Protein AF-A0A520HSL5-F1 (afdb_monomer)

Sequence (79 aa):
WGPTDPDKGAMAVALMVDPTMIAEVTEDADNYLVILKVTPGKPFVYYSGAAWSKGLEFHDRAAWETYVRGQKPSFAVPK

Radius of gyration: 15.06 Å; Cα contacts (8 Å, |Δi|>4): 100; chains: 1; bounding box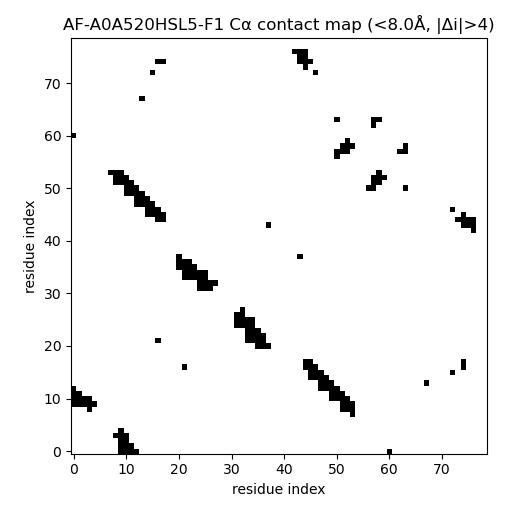: 32×18×44 Å

Solvent-accessible surface area (backbone atoms only — not comparable to full-atom values): 5128 Å² total; per-residue (Å²): 102,56,74,72,39,93,91,77,32,26,45,32,68,49,78,48,64,52,75,90,33,56,72,47,78,51,68,62,101,86,44,84,44,78,41,68,65,78,54,91,97,54,87,80,43,71,48,78,49,73,49,36,32,79,54,94,86,28,70,49,66,67,59,44,52,52,54,60,72,67,60,80,85,75,54,67,74,85,131

Secondary structure (DSSP, 8-state):
--PPBTTTB-EEEEEEE-GGGEEEEEE-SS-EEEEE---TT----EEEEEEETTSSS--SHHHHHHHHHH-----SPP-

Structure (mmCIF, N/CA/C/O backbone):
data_AF-A0A520HSL5-F1
#
_entry.id   AF-A0A520HSL5-F1
#
loop_
_atom_site.group_PDB
_atom_site.id
_atom_site.type_symbol
_atom_site.label_atom_id
_atom_site.label_alt_id
_atom_site.label_comp_id
_atom_site.label_asym_id
_atom_site.label_entity_id
_atom_site.label_seq_id
_atom_site.pdbx_PDB_ins_code
_atom_site.Cartn_x
_atom_site.Cartn_y
_atom_site.Cartn_z
_atom_site.occupancy
_atom_site.B_iso_or_equiv
_atom_site.auth_seq_id
_atom_site.auth_comp_id
_atom_site.auth_asym_id
_atom_site.auth_atom_id
_atom_site.pdbx_PDB_model_num
ATOM 1 N N . TRP A 1 1 ? 4.542 -3.461 -6.346 1.00 93.19 1 TRP A N 1
ATOM 2 C CA . TRP A 1 1 ? 5.501 -3.030 -7.383 1.00 93.19 1 TRP A CA 1
ATOM 3 C C . TRP A 1 1 ? 4.695 -2.674 -8.611 1.0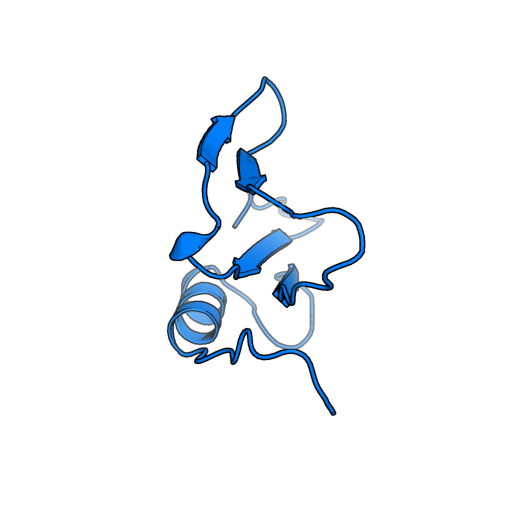0 93.19 1 TRP A C 1
ATOM 5 O O . TRP A 1 1 ? 3.868 -3.486 -9.005 1.00 93.19 1 TRP A O 1
ATOM 15 N N . GLY A 1 2 ? 4.856 -1.464 -9.133 1.00 92.56 2 GLY A N 1
ATOM 16 C CA . GLY A 1 2 ? 4.125 -0.974 -10.297 1.00 92.56 2 GLY A CA 1
ATOM 17 C C . GLY A 1 2 ? 4.830 -1.290 -11.620 1.00 92.56 2 GLY A C 1
ATOM 18 O O . GLY A 1 2 ? 5.909 -1.890 -11.618 1.00 92.56 2 GLY A O 1
ATOM 19 N N . PRO A 1 3 ? 4.231 -0.888 -12.751 1.00 93.75 3 PRO A N 1
ATOM 20 C CA . PRO A 1 3 ? 4.873 -0.962 -14.058 1.00 93.75 3 PRO A CA 1
ATOM 21 C C . PRO A 1 3 ? 6.207 -0.207 -14.082 1.00 93.75 3 PRO A C 1
ATOM 23 O O . PRO A 1 3 ? 6.362 0.822 -13.422 1.00 93.75 3 PRO A O 1
ATOM 26 N N . THR A 1 4 ? 7.163 -0.713 -14.860 1.00 96.06 4 THR A N 1
ATOM 27 C CA . THR A 1 4 ? 8.440 -0.032 -15.089 1.00 96.06 4 THR A CA 1
ATOM 28 C C . THR A 1 4 ? 8.323 0.892 -16.291 1.00 96.06 4 THR A C 1
ATOM 30 O O . THR A 1 4 ? 8.066 0.434 -17.402 1.00 96.06 4 THR A O 1
ATOM 33 N N . ASP A 1 5 ? 8.580 2.177 -16.075 1.00 96.69 5 ASP A N 1
ATOM 34 C CA . ASP A 1 5 ? 8.835 3.141 -17.142 1.00 96.69 5 ASP A CA 1
ATOM 35 C C . ASP A 1 5 ? 10.359 3.199 -17.406 1.00 96.69 5 ASP A C 1
ATOM 37 O O . ASP A 1 5 ? 11.132 3.267 -16.445 1.00 96.69 5 ASP A O 1
ATOM 41 N N . PRO A 1 6 ? 10.847 3.147 -18.659 1.00 94.38 6 PRO A N 1
ATOM 42 C CA . PRO A 1 6 ? 12.288 3.183 -18.942 1.00 94.38 6 PRO A CA 1
ATOM 43 C C . PRO A 1 6 ? 12.993 4.449 -18.419 1.00 94.38 6 PR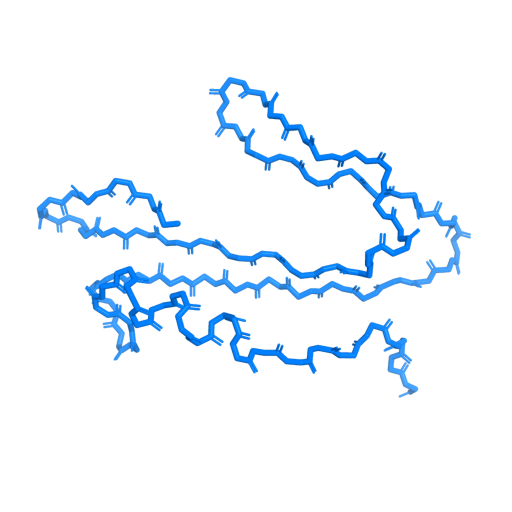O A C 1
ATOM 45 O 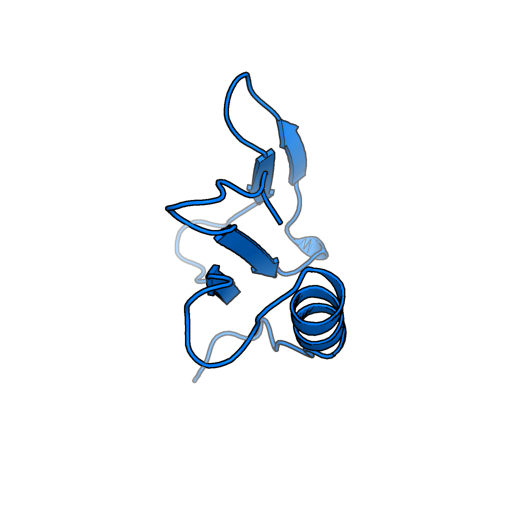O . PRO A 1 6 ? 14.092 4.390 -17.849 1.00 94.38 6 PRO A O 1
ATOM 48 N N . ASP A 1 7 ? 12.338 5.601 -18.536 1.00 96.62 7 ASP A N 1
ATOM 49 C CA . ASP A 1 7 ? 12.897 6.901 -18.174 1.00 96.62 7 ASP A CA 1
ATOM 50 C C . ASP A 1 7 ? 12.659 7.223 -16.700 1.00 96.62 7 ASP A C 1
ATOM 52 O O . ASP A 1 7 ? 13.510 7.836 -16.050 1.00 96.62 7 ASP A O 1
ATOM 56 N N . LYS A 1 8 ? 11.555 6.741 -16.127 1.00 96.38 8 LYS A N 1
ATOM 57 C CA . LYS A 1 8 ? 11.156 7.063 -14.749 1.00 96.38 8 LYS A CA 1
ATOM 58 C C . LYS A 1 8 ? 11.399 5.934 -13.758 1.00 96.38 8 LYS A C 1
ATOM 60 O O . LYS A 1 8 ? 11.381 6.191 -12.564 1.00 96.38 8 LYS A O 1
ATOM 65 N N . GLY A 1 9 ? 11.694 4.719 -14.203 1.00 97.00 9 GLY A N 1
ATOM 66 C CA . GLY A 1 9 ? 11.816 3.540 -13.347 1.00 97.00 9 GLY A CA 1
ATOM 67 C C . GLY A 1 9 ? 10.465 2.988 -12.883 1.00 97.00 9 GLY A C 1
ATOM 68 O O . GLY A 1 9 ? 9.407 3.377 -13.371 1.00 97.00 9 GLY A O 1
ATOM 69 N N . ALA A 1 10 ? 10.509 2.062 -11.930 1.00 97.38 10 ALA A N 1
ATOM 70 C CA . ALA A 1 10 ? 9.337 1.495 -11.273 1.00 97.38 10 ALA A CA 1
ATOM 71 C C . ALA A 1 10 ? 9.233 1.990 -9.832 1.00 97.38 10 ALA A C 1
ATOM 73 O O . ALA A 1 10 ? 10.241 2.170 -9.148 1.00 97.38 10 ALA A O 1
ATOM 74 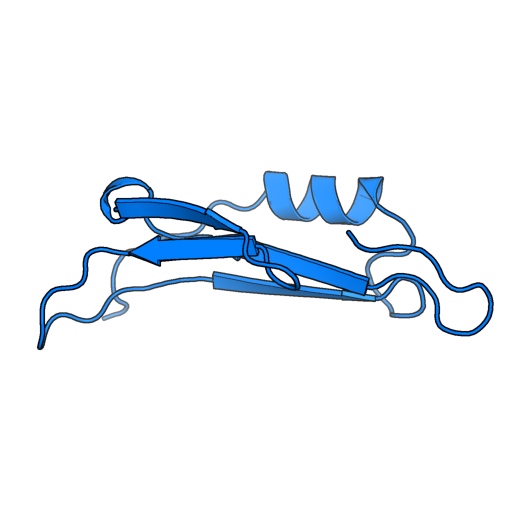N N . MET A 1 11 ? 8.003 2.161 -9.360 1.00 97.06 11 MET A N 1
ATOM 75 C CA . MET A 1 11 ? 7.709 2.496 -7.969 1.00 97.06 11 MET A CA 1
ATOM 76 C C . MET A 1 11 ? 7.043 1.316 -7.268 1.00 97.06 11 MET A C 1
ATOM 78 O O . MET A 1 11 ? 6.397 0.473 -7.894 1.00 97.06 11 MET A O 1
ATOM 82 N N . ALA A 1 12 ? 7.158 1.251 -5.951 1.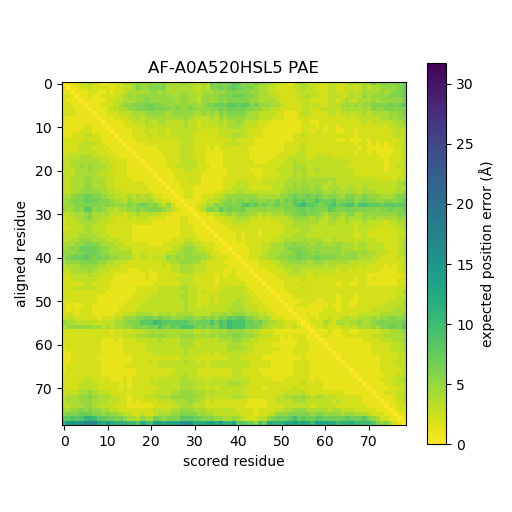00 96.56 12 ALA A N 1
ATOM 83 C CA . ALA A 1 12 ? 6.406 0.305 -5.148 1.00 96.56 12 ALA A CA 1
ATOM 84 C C . ALA A 1 12 ? 5.959 0.936 -3.838 1.00 96.56 12 ALA A C 1
ATOM 86 O O . ALA A 1 12 ? 6.620 1.822 -3.311 1.00 96.56 12 ALA A O 1
ATOM 87 N N . VAL A 1 13 ? 4.846 0.428 -3.320 1.00 96.12 13 VAL A N 1
ATOM 88 C CA . VAL A 1 13 ? 4.337 0.714 -1.982 1.00 96.12 13 VAL A CA 1
ATOM 89 C C . VAL A 1 13 ? 4.085 -0.620 -1.284 1.00 96.12 13 VAL A C 1
ATOM 91 O O . VAL A 1 13 ? 3.733 -1.608 -1.937 1.00 96.12 13 VAL A O 1
ATOM 94 N N . ALA A 1 14 ? 4.288 -0.651 0.028 1.00 96.88 14 ALA A N 1
ATOM 95 C CA . ALA A 1 14 ? 3.831 -1.710 0.914 1.00 96.88 14 ALA A CA 1
ATOM 96 C C . ALA A 1 14 ? 3.118 -1.090 2.118 1.00 96.88 14 ALA A C 1
ATOM 98 O O . ALA A 1 14 ? 3.553 -0.065 2.642 1.00 96.88 14 ALA A O 1
ATOM 99 N N . LEU A 1 15 ? 2.042 -1.740 2.555 1.00 96.50 15 LEU A N 1
ATOM 100 C CA . LEU A 1 15 ? 1.322 -1.418 3.780 1.00 96.50 15 LEU A CA 1
ATOM 101 C C . LEU A 1 15 ? 1.333 -2.644 4.687 1.00 96.50 15 LEU A C 1
ATOM 103 O O . LEU A 1 15 ? 1.104 -3.763 4.228 1.00 96.50 15 LEU A O 1
ATOM 107 N N . MET A 1 16 ? 1.592 -2.429 5.972 1.00 97.69 16 MET A N 1
ATOM 108 C CA . MET A 1 16 ? 1.453 -3.445 7.010 1.00 97.69 16 MET A CA 1
ATOM 109 C C . MET A 1 16 ? 0.535 -2.908 8.094 1.00 97.69 16 MET A C 1
ATOM 111 O O . MET A 1 16 ? 0.732 -1.806 8.606 1.00 97.69 16 MET A O 1
ATOM 115 N N . VAL A 1 17 ? -0.463 -3.708 8.437 1.00 97.69 17 VAL A N 1
ATOM 116 C CA . VAL A 1 17 ? -1.514 -3.397 9.407 1.00 97.69 17 VAL A CA 1
ATOM 117 C C . VAL A 1 17 ? -1.700 -4.601 10.323 1.00 97.69 17 VAL A C 1
ATOM 119 O O . VAL A 1 17 ? -1.335 -5.718 9.945 1.00 97.69 17 VAL A O 1
ATOM 122 N N . ASP A 1 18 ? -2.293 -4.394 11.497 1.00 97.06 18 ASP A N 1
ATOM 123 C CA . ASP A 1 18 ? -2.725 -5.511 12.335 1.00 97.06 18 ASP A CA 1
ATOM 124 C C . ASP A 1 18 ? -3.788 -6.333 11.578 1.00 97.06 18 ASP A C 1
ATOM 126 O O . ASP A 1 18 ? -4.856 -5.797 11.252 1.00 97.06 18 ASP A O 1
ATOM 130 N N . PRO A 1 19 ? -3.536 -7.623 11.282 1.00 96.25 19 PRO A N 1
ATOM 131 C CA . PRO A 1 19 ? -4.464 -8.436 10.504 1.00 96.25 19 PRO A CA 1
ATOM 132 C C . PRO A 1 19 ? -5.820 -8.616 11.196 1.00 96.25 19 PRO A C 1
ATOM 134 O O . PRO A 1 19 ? -6.823 -8.823 10.518 1.00 96.25 19 PRO A O 1
ATOM 137 N N . THR A 1 20 ? -5.886 -8.494 12.526 1.00 96.62 20 THR A N 1
ATOM 138 C CA . THR A 1 20 ? -7.145 -8.593 13.281 1.00 96.62 20 THR A CA 1
ATOM 139 C C . THR A 1 20 ? -8.063 -7.384 13.074 1.00 96.62 20 THR A C 1
ATOM 141 O O . TH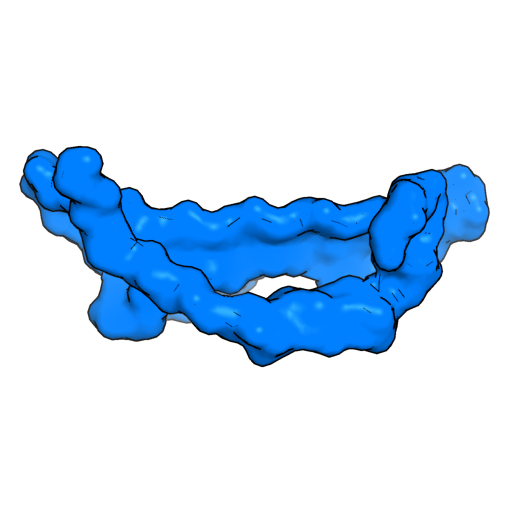R A 1 20 ? -9.264 -7.471 13.335 1.00 96.62 20 THR A O 1
ATOM 144 N N . MET A 1 21 ? -7.522 -6.267 12.575 1.00 97.38 21 MET A N 1
ATOM 145 C CA . MET A 1 21 ? -8.281 -5.054 12.270 1.00 97.38 21 MET A CA 1
ATOM 146 C C . MET A 1 21 ? -8.840 -5.038 10.844 1.00 97.38 21 MET A C 1
ATOM 148 O O . MET A 1 21 ? -9.667 -4.178 10.545 1.00 97.38 21 MET A O 1
ATOM 152 N N . ILE A 1 22 ? -8.418 -5.944 9.956 1.00 97.88 22 ILE A N 1
ATOM 153 C CA . ILE A 1 22 ? -8.849 -5.934 8.553 1.00 97.88 22 ILE A CA 1
ATOM 154 C C . ILE A 1 22 ? -10.343 -6.271 8.472 1.00 97.88 22 ILE A C 1
ATOM 156 O O . ILE A 1 22 ? -10.789 -7.346 8.874 1.00 97.88 22 ILE A O 1
ATOM 160 N N . ALA A 1 23 ? -11.125 -5.328 7.950 1.00 98.12 23 ALA A N 1
ATOM 161 C CA . ALA A 1 23 ? -12.510 -5.548 7.551 1.00 98.12 23 ALA A CA 1
ATOM 162 C C . ALA A 1 23 ? -12.571 -6.202 6.170 1.00 98.12 23 ALA A C 1
ATOM 164 O O . ALA A 1 23 ? -13.320 -7.157 5.986 1.00 98.12 23 ALA A O 1
ATOM 165 N N . GLU A 1 24 ? -11.793 -5.676 5.224 1.00 97.75 24 GLU A N 1
ATOM 166 C CA . GLU A 1 24 ? -11.822 -6.080 3.822 1.00 97.75 24 GLU A CA 1
ATOM 167 C C . GLU A 1 24 ? -10.518 -5.681 3.116 1.00 97.75 24 GLU A C 1
ATOM 169 O O . GLU A 1 24 ? -9.888 -4.680 3.470 1.00 97.75 24 GLU A O 1
ATOM 174 N N . VAL A 1 25 ? -10.130 -6.458 2.105 1.00 96.31 25 VAL A N 1
ATOM 175 C CA . VAL A 1 25 ? -9.142 -6.064 1.094 1.00 96.31 25 VAL A CA 1
ATOM 176 C C . VAL A 1 25 ? -9.869 -6.038 -0.241 1.00 96.31 25 VAL A C 1
ATOM 178 O O . VAL A 1 25 ? -10.447 -7.047 -0.637 1.00 96.31 25 VAL A O 1
ATOM 181 N N . THR A 1 26 ? -9.870 -4.884 -0.896 1.00 97.19 26 THR A N 1
ATOM 182 C CA . THR A 1 26 ? -10.646 -4.636 -2.115 1.00 97.19 26 THR A CA 1
ATOM 183 C C . THR A 1 26 ? -9.886 -3.694 -3.042 1.00 97.19 26 THR A C 1
ATOM 185 O O . THR A 1 26 ? -8.777 -3.264 -2.724 1.00 97.19 26 THR A O 1
ATOM 188 N N . GLU A 1 27 ? -10.455 -3.382 -4.195 1.00 95.75 27 GLU A N 1
ATOM 189 C CA . GLU A 1 27 ? -9.877 -2.460 -5.167 1.00 95.75 27 GLU A CA 1
ATOM 190 C C . GLU A 1 27 ? -10.962 -1.585 -5.797 1.00 95.75 27 GLU A C 1
ATOM 192 O O . GLU A 1 27 ? -12.124 -1.983 -5.901 1.00 95.75 27 GLU A O 1
ATOM 197 N N . ASP A 1 28 ? -10.578 -0.373 -6.187 1.00 93.94 28 ASP A N 1
ATOM 198 C CA . ASP A 1 28 ? -11.361 0.465 -7.090 1.00 93.94 28 ASP A CA 1
ATOM 199 C C . ASP A 1 28 ? -10.655 0.573 -8.451 1.00 93.94 28 ASP A C 1
ATOM 201 O O . ASP A 1 28 ? -9.733 -0.188 -8.744 1.00 93.94 28 ASP A O 1
ATOM 205 N N . ALA A 1 29 ? -11.109 1.486 -9.312 1.00 92.56 29 ALA A N 1
ATOM 206 C CA . ALA A 1 29 ? -10.550 1.640 -10.654 1.00 92.56 29 ALA A CA 1
ATOM 207 C C . ALA A 1 29 ? -9.037 1.936 -10.658 1.00 92.56 29 ALA A C 1
ATOM 209 O O . ALA A 1 29 ? -8.354 1.556 -11.609 1.00 92.56 29 ALA A O 1
ATOM 210 N N . ASP A 1 30 ? -8.523 2.582 -9.608 1.00 89.38 30 ASP A N 1
ATOM 211 C CA . ASP A 1 30 ? -7.165 3.121 -9.561 1.00 89.38 30 ASP A CA 1
ATOM 212 C C . ASP A 1 30 ? -6.342 2.610 -8.363 1.00 89.38 30 ASP A C 1
ATOM 214 O O . ASP A 1 30 ? -5.116 2.752 -8.352 1.00 89.38 30 ASP A O 1
ATOM 218 N N . ASN A 1 31 ? -6.976 2.014 -7.345 1.00 90.19 31 ASN A N 1
ATOM 219 C CA . ASN A 1 31 ? -6.350 1.737 -6.054 1.00 90.19 31 ASN A CA 1
ATOM 220 C C . ASN A 1 31 ? -6.620 0.326 -5.538 1.00 90.19 31 ASN A C 1
ATOM 222 O O . ASN A 1 31 ? -7.732 -0.184 -5.603 1.00 90.19 31 ASN A O 1
ATOM 226 N N . TYR A 1 32 ? -5.613 -0.230 -4.866 1.00 92.50 32 TYR A N 1
ATOM 227 C CA . TYR A 1 32 ? -5.797 -1.329 -3.923 1.00 92.50 32 TYR A CA 1
ATOM 228 C C . TYR A 1 32 ? -6.060 -0.753 -2.531 1.00 92.50 32 TYR A C 1
ATOM 230 O O . TYR A 1 32 ? -5.300 0.089 -2.046 1.00 92.50 32 TYR A O 1
ATOM 238 N N . LEU A 1 33 ? -7.114 -1.225 -1.874 1.00 95.56 33 LEU A N 1
ATOM 239 C CA . LEU A 1 33 ? -7.603 -0.714 -0.601 1.00 95.56 33 LEU A CA 1
ATOM 240 C C . LEU A 1 33 ? -7.542 -1.797 0.480 1.00 95.56 33 LEU A C 1
ATOM 242 O O . LEU A 1 33 ? -7.977 -2.932 0.288 1.00 95.56 33 LEU A O 1
ATOM 246 N N . VAL A 1 34 ? -7.050 -1.416 1.660 1.00 96.88 34 VAL A N 1
ATOM 247 C CA . VAL A 1 34 ? -7.157 -2.214 2.888 1.00 96.88 34 VAL A CA 1
ATOM 248 C C . VAL A 1 34 ? -8.051 -1.451 3.855 1.00 96.88 34 VAL A C 1
ATOM 250 O O . VAL A 1 34 ? -7.677 -0.392 4.358 1.00 96.88 34 VAL A O 1
ATOM 253 N N . ILE A 1 35 ? -9.246 -1.977 4.103 1.00 97.56 35 ILE A N 1
ATOM 254 C CA . ILE A 1 35 ? -10.253 -1.345 4.954 1.00 97.56 35 ILE A CA 1
ATOM 255 C C . ILE A 1 35 ? -10.095 -1.876 6.379 1.00 97.56 35 ILE A C 1
ATOM 257 O O . ILE A 1 35 ? -10.126 -3.088 6.598 1.00 97.56 35 ILE A O 1
ATOM 261 N N . LEU A 1 36 ? -9.940 -0.980 7.361 1.00 97.94 36 LEU A N 1
ATOM 262 C CA . LEU A 1 36 ? -9.723 -1.337 8.768 1.00 97.94 36 LEU A CA 1
ATOM 263 C C . LEU A 1 36 ? -10.925 -0.991 9.652 1.00 97.94 36 LEU A C 1
ATOM 265 O O . LEU A 1 36 ? -11.511 0.085 9.545 1.00 97.94 36 LEU A O 1
ATOM 269 N N . LYS A 1 37 ? -11.233 -1.872 10.606 1.00 98.00 37 LYS A N 1
ATOM 270 C CA . LYS A 1 37 ? -12.130 -1.591 11.730 1.00 98.00 37 LYS A CA 1
ATOM 271 C C . LYS A 1 37 ? -11.352 -0.852 12.813 1.00 98.00 37 LYS A C 1
ATOM 273 O O . LYS A 1 37 ? -10.505 -1.434 13.485 1.00 98.00 37 LYS A O 1
ATOM 278 N N . VAL A 1 38 ? -11.667 0.424 13.011 1.00 96.31 38 VAL A N 1
ATOM 279 C CA . VAL A 1 38 ? -11.047 1.275 14.037 1.00 96.31 38 VAL A CA 1
ATOM 280 C C . VAL A 1 38 ? -12.061 1.655 15.115 1.00 96.31 38 VAL A C 1
ATOM 282 O O . VAL A 1 38 ? -13.257 1.760 14.851 1.00 96.31 38 VAL A O 1
ATOM 285 N N . THR A 1 39 ? -11.592 1.865 16.347 1.00 96.56 39 THR A N 1
ATOM 286 C CA . THR A 1 39 ? -12.427 2.386 17.441 1.00 96.56 39 THR A CA 1
ATOM 287 C C . THR A 1 39 ? -12.083 3.857 17.677 1.00 96.56 39 THR A C 1
ATOM 289 O O . THR A 1 39 ? -10.919 4.148 17.957 1.00 96.56 39 THR A O 1
ATOM 292 N N . PRO A 1 40 ? -13.051 4.789 17.621 1.00 96.44 40 PRO A N 1
ATOM 293 C CA . PRO A 1 40 ? -12.799 6.191 17.942 1.00 96.44 40 PRO A CA 1
ATOM 294 C C . PRO A 1 40 ? -12.132 6.360 19.312 1.00 96.44 40 PRO A C 1
ATOM 296 O O . PRO A 1 40 ? -12.503 5.702 20.284 1.00 96.44 40 PRO A O 1
ATOM 299 N N . GLY A 1 41 ? -11.119 7.224 19.381 1.00 96.62 41 GLY A N 1
ATOM 300 C CA . GLY A 1 41 ? -10.346 7.466 20.604 1.00 96.62 41 GLY A CA 1
ATOM 301 C C . GLY A 1 41 ? -9.330 6.374 20.965 1.00 96.62 41 GLY A C 1
ATOM 302 O O . GLY A 1 41 ? -8.581 6.561 21.920 1.00 96.62 41 GLY A O 1
ATOM 303 N N . LYS A 1 42 ? -9.252 5.264 20.214 1.00 95.88 42 LYS A N 1
ATOM 304 C CA . LYS A 1 42 ? -8.179 4.271 20.351 1.00 95.88 42 LYS A CA 1
ATOM 305 C C . LYS A 1 42 ? -7.194 4.402 19.182 1.00 95.88 42 LYS A C 1
ATOM 307 O O . LYS A 1 42 ? -7.603 4.189 18.040 1.00 95.88 42 LYS A O 1
ATOM 312 N N . PRO A 1 43 ? -5.919 4.745 19.433 1.00 96.19 43 PRO A N 1
ATOM 313 C CA . PRO A 1 43 ? -4.914 4.767 18.379 1.00 96.19 43 PRO A CA 1
ATOM 314 C C . PRO A 1 43 ? -4.646 3.354 17.849 1.00 96.19 43 PRO A C 1
ATOM 316 O O . PRO A 1 43 ? -4.827 2.363 18.558 1.00 96.19 43 PRO A O 1
ATOM 319 N N . PHE A 1 44 ? -4.176 3.280 16.608 1.00 96.56 44 PHE A N 1
ATOM 320 C CA . PHE A 1 44 ? -3.670 2.063 15.985 1.00 96.56 44 PHE A CA 1
ATOM 321 C C . PHE A 1 44 ? -2.357 2.371 15.267 1.00 96.56 44 PHE A C 1
ATOM 323 O O . PHE A 1 44 ? -2.076 3.526 14.942 1.00 96.56 44 PHE A O 1
ATOM 330 N N . VAL A 1 45 ? -1.553 1.339 15.032 1.00 97.56 45 VAL A N 1
ATOM 331 C CA . VAL A 1 45 ? -0.271 1.450 14.336 1.00 97.56 45 VAL A CA 1
ATOM 332 C C . VAL A 1 45 ? -0.396 0.794 12.968 1.00 97.56 45 VAL A C 1
ATOM 334 O O . VAL A 1 45 ? -0.950 -0.296 12.838 1.00 97.56 45 VAL A O 1
ATOM 337 N N . TYR A 1 46 ? 0.146 1.451 11.952 1.00 97.38 46 TYR A N 1
ATOM 338 C CA . TYR A 1 46 ? 0.378 0.875 10.635 1.00 97.38 46 TYR A CA 1
ATOM 339 C C . TYR A 1 46 ? 1.759 1.310 10.152 1.00 97.38 46 TYR A C 1
ATOM 341 O O . TYR A 1 46 ? 2.299 2.318 10.608 1.00 97.38 46 TYR A O 1
ATOM 349 N N . TYR A 1 47 ? 2.319 0.552 9.220 1.00 98.06 47 TYR A N 1
ATOM 350 C CA . TYR A 1 47 ? 3.578 0.888 8.572 1.00 98.06 47 TYR A CA 1
ATOM 351 C C . TYR A 1 47 ? 3.333 1.047 7.080 1.00 98.06 47 TYR A C 1
ATOM 353 O O . TYR A 1 47 ? 2.638 0.230 6.471 1.00 98.06 47 TYR A O 1
ATOM 361 N N . SER A 1 48 ? 3.921 2.086 6.495 1.00 97.19 48 SER A N 1
ATOM 362 C CA . SER A 1 48 ? 3.991 2.265 5.052 1.00 97.19 48 SER A CA 1
ATOM 363 C C . SER A 1 48 ? 5.448 2.326 4.617 1.00 97.19 48 SER A C 1
ATOM 365 O O . SER A 1 48 ? 6.299 2.911 5.284 1.00 97.19 48 SER A O 1
ATOM 367 N N . GLY A 1 49 ? 5.739 1.678 3.497 1.00 96.31 49 GLY A N 1
ATOM 368 C CA . GLY A 1 49 ? 7.037 1.735 2.845 1.00 96.31 49 GLY A CA 1
ATOM 369 C C . GLY A 1 49 ? 6.851 2.056 1.375 1.00 96.31 49 GLY A C 1
ATOM 370 O O . GLY A 1 49 ? 5.881 1.608 0.763 1.00 96.31 49 GLY A O 1
ATOM 371 N N . ALA A 1 50 ? 7.788 2.810 0.812 1.00 96.62 50 ALA A N 1
ATOM 372 C CA . ALA A 1 50 ? 7.837 3.103 -0.609 1.00 96.62 50 ALA A CA 1
ATOM 373 C C . ALA A 1 50 ? 9.232 2.799 -1.154 1.00 96.62 50 ALA A C 1
ATOM 375 O O . ALA A 1 50 ? 10.225 2.942 -0.446 1.00 96.62 50 ALA A O 1
ATOM 376 N N . ALA A 1 51 ? 9.295 2.392 -2.416 1.00 97.38 51 ALA A N 1
ATOM 377 C CA . ALA A 1 51 ? 10.542 2.143 -3.119 1.00 97.38 51 ALA A CA 1
ATOM 378 C C . ALA A 1 51 ? 10.487 2.717 -4.533 1.00 97.38 51 ALA A C 1
ATOM 380 O O . ALA A 1 51 ? 9.419 2.822 -5.142 1.00 97.38 51 ALA A O 1
ATOM 381 N N . TRP A 1 52 ? 11.663 3.047 -5.058 1.00 97.88 52 TRP A N 1
ATOM 382 C CA . TRP A 1 52 ? 11.850 3.510 -6.423 1.00 97.88 52 TRP A CA 1
ATOM 383 C C . TRP A 1 52 ? 13.073 2.831 -7.030 1.00 97.88 52 TRP A C 1
ATOM 385 O O . TRP A 1 52 ? 14.149 2.885 -6.443 1.00 97.88 52 TRP A O 1
ATOM 395 N N . SER A 1 53 ? 12.923 2.229 -8.213 1.00 97.69 53 SER A N 1
ATOM 396 C CA . SER A 1 53 ? 13.977 1.422 -8.844 1.00 97.69 53 SER A CA 1
ATOM 397 C C . SER A 1 53 ? 15.237 2.21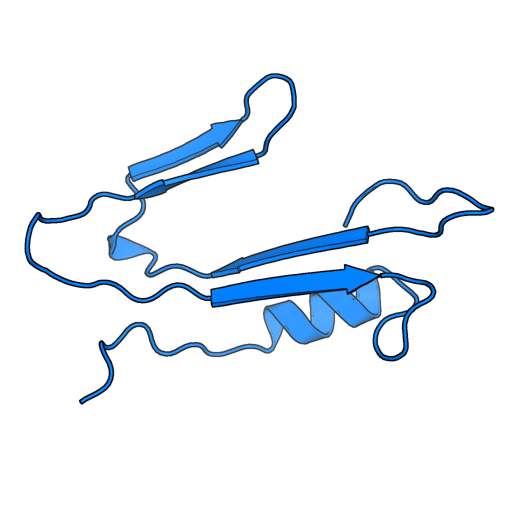6 -9.210 1.00 97.69 53 SER A C 1
ATOM 399 O O . SER A 1 53 ? 16.318 1.641 -9.323 1.00 97.69 53 SER A O 1
ATOM 401 N N . LYS A 1 54 ? 15.110 3.537 -9.408 1.00 96.81 54 LYS A N 1
ATOM 402 C CA . LYS A 1 54 ? 16.243 4.458 -9.621 1.00 96.81 54 LYS A CA 1
ATOM 403 C C . LYS A 1 54 ? 16.695 5.162 -8.328 1.00 96.81 54 LYS A C 1
ATOM 405 O O . LYS A 1 54 ? 17.529 6.060 -8.385 1.00 96.81 54 LYS A O 1
ATOM 410 N N . GLY A 1 55 ? 16.138 4.770 -7.181 1.00 94.50 55 GLY A N 1
ATOM 411 C CA . GLY A 1 55 ? 16.591 5.176 -5.853 1.00 94.50 55 GLY A CA 1
ATOM 412 C C . GLY A 1 55 ? 17.831 4.399 -5.399 1.00 94.50 55 GLY A C 1
ATOM 413 O O . GLY A 1 55 ? 18.467 3.704 -6.186 1.00 94.50 55 GLY A O 1
ATOM 414 N N . LEU A 1 56 ? 18.176 4.527 -4.115 1.00 92.75 56 LEU A N 1
ATOM 415 C CA . LEU A 1 56 ? 19.433 4.001 -3.566 1.00 92.75 56 LEU A CA 1
ATOM 416 C C . LEU A 1 56 ? 19.378 2.525 -3.140 1.00 92.75 56 LEU A C 1
ATOM 418 O O . LEU A 1 56 ? 20.412 1.869 -3.126 1.00 92.75 56 LEU A O 1
ATOM 422 N N . GLU A 1 57 ? 18.209 2.019 -2.743 1.00 94.56 57 GLU A N 1
ATOM 423 C CA . GLU A 1 57 ? 18.121 0.782 -1.944 1.00 94.56 57 GLU A CA 1
ATOM 424 C C . GLU A 1 57 ? 17.591 -0.426 -2.724 1.00 94.56 57 GLU A C 1
ATOM 426 O O . GLU A 1 57 ? 18.045 -1.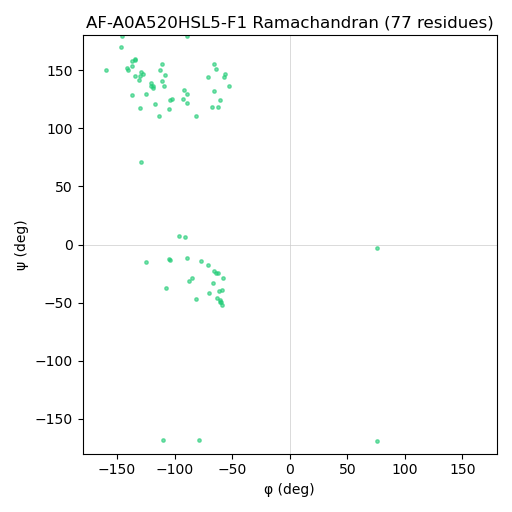550 -2.519 1.00 94.56 57 GLU A O 1
ATOM 431 N N . PHE A 1 58 ? 16.619 -0.211 -3.614 1.00 97.12 58 PHE A N 1
ATOM 432 C CA . PHE A 1 58 ? 15.919 -1.287 -4.314 1.00 97.12 58 PHE A CA 1
ATOM 433 C C . PHE A 1 58 ? 15.905 -1.009 -5.807 1.00 97.12 58 PHE A C 1
ATOM 435 O O . PHE A 1 58 ? 15.302 -0.034 -6.241 1.00 97.12 58 PHE A O 1
ATOM 442 N N . HIS A 1 59 ? 16.523 -1.886 -6.594 1.00 96.38 59 HIS A N 1
ATOM 443 C CA . HIS A 1 59 ? 16.625 -1.721 -8.048 1.00 96.38 59 HIS A CA 1
ATOM 444 C C . HIS A 1 59 ? 15.676 -2.629 -8.834 1.00 96.38 59 HIS A C 1
ATOM 446 O O . HIS A 1 59 ? 15.431 -2.396 -10.016 1.00 96.38 59 HIS A O 1
ATOM 452 N N . ASP A 1 60 ? 15.086 -3.626 -8.174 1.00 96.44 60 ASP A N 1
ATOM 453 C CA . ASP A 1 60 ? 14.135 -4.547 -8.778 1.00 96.44 60 ASP A CA 1
ATOM 454 C C . ASP A 1 60 ? 13.056 -5.009 -7.785 1.00 96.44 60 ASP A C 1
ATOM 456 O O . ASP A 1 60 ? 13.117 -4.780 -6.570 1.00 96.44 60 ASP A O 1
ATOM 460 N N . ARG A 1 61 ? 12.041 -5.680 -8.341 1.00 97.00 61 ARG A N 1
ATOM 461 C CA . ARG A 1 61 ? 10.895 -6.204 -7.598 1.00 97.00 61 ARG A CA 1
ATOM 462 C C . ARG A 1 61 ? 11.300 -7.238 -6.548 1.00 97.00 61 ARG A C 1
ATOM 464 O O . ARG A 1 61 ? 10.717 -7.246 -5.467 1.00 97.00 61 ARG A O 1
ATOM 471 N N . ALA A 1 62 ? 12.249 -8.118 -6.856 1.00 97.94 62 ALA A N 1
ATOM 472 C CA . ALA A 1 62 ? 12.611 -9.227 -5.980 1.00 97.94 62 ALA A CA 1
ATOM 473 C C . ALA A 1 62 ? 13.326 -8.730 -4.717 1.00 97.94 62 ALA A C 1
ATOM 475 O O . ALA A 1 62 ? 12.998 -9.180 -3.616 1.00 97.94 62 ALA A O 1
ATOM 476 N N . ALA A 1 63 ? 14.237 -7.764 -4.859 1.00 97.88 63 ALA A N 1
ATOM 477 C CA . ALA A 1 63 ? 14.921 -7.113 -3.749 1.00 97.88 63 ALA A CA 1
ATOM 478 C C . ALA A 1 63 ? 13.923 -6.407 -2.820 1.00 97.88 63 ALA A C 1
ATOM 480 O O . ALA A 1 63 ? 13.919 -6.654 -1.611 1.00 97.88 63 ALA A O 1
ATOM 481 N N . TRP A 1 64 ? 13.017 -5.601 -3.390 1.00 98.12 64 TRP A N 1
ATOM 482 C CA . TRP A 1 64 ? 11.972 -4.920 -2.623 1.00 98.12 64 TRP A CA 1
ATOM 483 C C . TRP A 1 64 ? 11.075 -5.905 -1.869 1.00 98.12 64 TRP A C 1
ATOM 485 O O . TRP A 1 64 ? 10.885 -5.790 -0.660 1.00 98.12 64 TRP A O 1
ATOM 495 N N . GLU A 1 65 ? 10.531 -6.905 -2.562 1.00 97.81 65 GLU A N 1
ATOM 496 C CA . GLU A 1 65 ? 9.613 -7.844 -1.928 1.00 97.81 65 GLU A CA 1
ATOM 497 C C . GLU A 1 65 ? 10.293 -8.714 -0.863 1.00 97.81 65 GLU A C 1
ATOM 499 O O . GLU A 1 65 ? 9.660 -9.059 0.135 1.00 97.81 65 GLU A O 1
ATOM 504 N N . THR A 1 66 ? 11.571 -9.060 -1.045 1.00 98.31 66 THR A N 1
ATOM 505 C CA . THR A 1 66 ? 12.356 -9.782 -0.032 1.00 98.31 66 THR A CA 1
ATOM 506 C C . THR A 1 66 ? 12.501 -8.948 1.235 1.00 98.31 66 THR A C 1
ATOM 508 O O . THR A 1 66 ? 12.247 -9.453 2.329 1.00 98.31 66 THR A O 1
ATOM 511 N N . TYR A 1 67 ? 12.831 -7.660 1.097 1.00 97.75 67 TYR A N 1
ATOM 512 C CA . TYR A 1 67 ? 12.899 -6.736 2.227 1.00 97.75 67 TYR A CA 1
ATOM 513 C C . TYR A 1 67 ? 11.555 -6.617 2.952 1.00 97.75 67 TYR A C 1
ATOM 515 O O . TYR A 1 67 ? 11.506 -6.784 4.170 1.00 97.75 67 TYR A O 1
ATOM 523 N N . VAL A 1 68 ? 10.461 -6.390 2.215 1.00 97.94 68 VAL A N 1
ATOM 524 C CA . VAL A 1 68 ? 9.108 -6.255 2.784 1.00 97.94 68 VAL A CA 1
ATOM 525 C C . VAL A 1 68 ? 8.687 -7.529 3.517 1.00 97.94 68 VAL A C 1
ATOM 527 O O . VAL A 1 68 ? 8.235 -7.455 4.656 1.00 97.94 68 VAL A O 1
ATOM 530 N N . ARG A 1 69 ? 8.870 -8.708 2.908 1.00 97.69 69 ARG A N 1
ATOM 531 C CA . ARG A 1 69 ? 8.518 -9.998 3.532 1.00 97.69 69 ARG A CA 1
ATOM 532 C C . ARG A 1 69 ? 9.370 -10.331 4.758 1.00 97.69 69 ARG A C 1
ATOM 534 O O . ARG A 1 69 ? 8.932 -11.109 5.599 1.00 97.69 69 ARG A O 1
ATOM 541 N N . GLY A 1 70 ? 10.567 -9.756 4.867 1.00 98.06 70 GLY A N 1
ATOM 542 C CA . GLY A 1 70 ? 11.436 -9.903 6.033 1.00 98.06 70 GLY A CA 1
ATOM 543 C C . GLY A 1 70 ? 11.021 -9.061 7.245 1.00 98.06 70 GLY A C 1
ATOM 544 O O . GLY A 1 70 ? 11.516 -9.314 8.345 1.00 98.06 70 GLY A O 1
ATOM 545 N N . GLN A 1 71 ? 10.132 -8.077 7.075 1.00 97.94 71 GLN A N 1
ATOM 546 C CA . GLN A 1 71 ? 9.729 -7.190 8.166 1.00 97.94 71 GLN A CA 1
ATOM 547 C C . GLN A 1 71 ? 8.864 -7.913 9.201 1.00 97.94 71 GLN A C 1
ATOM 549 O O . GLN A 1 71 ? 8.018 -8.746 8.879 1.00 97.94 71 GLN A O 1
ATOM 554 N N . LYS A 1 72 ? 9.056 -7.544 10.468 1.00 96.94 72 LYS A N 1
ATOM 555 C CA . LYS A 1 72 ? 8.280 -8.039 11.613 1.00 96.94 72 LYS A CA 1
ATOM 556 C C . LYS A 1 72 ? 7.788 -6.845 12.437 1.00 96.94 72 LYS A C 1
ATOM 558 O O . LYS A 1 72 ? 8.353 -6.576 13.498 1.00 96.94 72 LYS A O 1
ATOM 563 N N . PRO A 1 73 ? 6.816 -6.071 11.921 1.00 95.62 73 PRO A N 1
ATOM 564 C CA . PRO A 1 73 ? 6.311 -4.893 12.616 1.00 95.62 73 PRO A CA 1
ATOM 565 C C . PRO A 1 73 ? 5.638 -5.272 13.940 1.00 95.62 73 PRO A C 1
ATOM 567 O O . PRO A 1 73 ? 5.054 -6.347 14.073 1.00 95.62 73 PRO A O 1
ATOM 570 N N . SER A 1 74 ? 5.682 -4.355 14.905 1.00 96.44 74 SER A N 1
ATOM 571 C CA . SER A 1 74 ? 4.845 -4.419 16.102 1.00 96.44 74 SER A CA 1
ATOM 572 C C . SER A 1 74 ? 3.691 -3.446 15.935 1.00 96.44 74 SER A C 1
ATOM 574 O O . SER A 1 74 ? 3.915 -2.260 15.726 1.00 96.44 74 SER A O 1
ATOM 576 N N . PHE A 1 75 ? 2.457 -3.920 16.066 1.00 97.06 75 PHE A N 1
ATOM 577 C CA . PHE A 1 75 ? 1.281 -3.045 16.008 1.00 97.06 75 PHE A CA 1
ATOM 578 C C . PHE A 1 75 ? 0.860 -2.508 17.382 1.00 97.06 75 PHE A C 1
ATOM 580 O O . PHE A 1 75 ? -0.166 -1.841 17.509 1.00 97.06 75 PHE A O 1
ATOM 587 N N . ALA A 1 76 ? 1.658 -2.775 18.422 1.00 95.56 76 ALA A N 1
ATOM 588 C CA . ALA A 1 76 ? 1.447 -2.187 19.734 1.00 95.56 76 ALA A CA 1
ATOM 589 C C . ALA A 1 76 ? 1.677 -0.672 19.676 1.00 95.56 76 ALA A C 1
ATOM 591 O O . ALA A 1 76 ? 2.697 -0.206 19.169 1.00 95.56 76 ALA A O 1
ATOM 592 N N . VAL A 1 77 ? 0.743 0.087 20.247 1.00 93.38 77 VAL A N 1
ATOM 593 C CA . VAL A 1 77 ? 0.866 1.541 20.379 1.00 93.38 77 VAL A CA 1
ATOM 594 C C . VAL A 1 77 ? 2.108 1.852 21.230 1.00 93.38 77 VAL A C 1
ATOM 596 O O . VAL A 1 77 ? 2.210 1.322 22.343 1.00 93.38 77 VAL A O 1
ATOM 599 N N . PRO A 1 78 ? 3.058 2.666 20.731 1.00 89.62 78 PRO A N 1
ATOM 600 C CA . PRO A 1 78 ? 4.227 3.072 21.504 1.00 89.62 78 PRO A CA 1
ATOM 601 C C . PRO A 1 78 ? 3.821 3.756 22.816 1.00 89.62 78 PRO A C 1
ATOM 603 O O . PRO A 1 78 ? 2.810 4.458 22.859 1.00 89.62 78 PRO A O 1
ATOM 606 N N . LYS A 1 79 ? 4.596 3.521 23.878 1.00 81.12 79 LYS A N 1
ATOM 607 C CA . LYS A 1 79 ? 4.411 4.172 25.183 1.00 81.12 79 LYS A CA 1
ATOM 608 C C . LYS A 1 79 ? 5.075 5.539 25.226 1.00 81.12 79 LYS A C 1
ATOM 610 O O . LYS A 1 79 ? 6.158 5.663 24.614 1.00 81.12 79 LYS A O 1
#

pLDDT: mean 96.06, std 2.57, range [81.12, 98.31]

Mean predicted aligned error: 2.96 Å

Foldseek 3Di:
DDDQDPVFGDKDKDKAFDPVQFPDFDDDPPDTDTDGNDDPPDDWDMDMDMDGLPDDQHVDDVSVVVVVVPDDDDGDDDD